Protein AF-A0A974C3N9-F1 (afdb_monomer)

Radius of gyration: 14.6 Å; Cα contacts (8 Å, |Δi|>4): 82; chains: 1; bounding box: 38×33×38 Å

Sequence (119 aa):
MFWTCPLITTLWSTVQTLVTKATCLDLHRDPLIYLLGHPVLGLGKGLQKVLNCIFTATRCLIAARWKDPTPPSLWDLINRIEQVRRMEYLTAILHNSSLATEEDWFMWNSYCSELQREV

Solvent-accessible surface area (backbone atoms only — not comparable to full-atom values): 6831 Å² total; per-residue (Å²): 106,71,80,74,35,73,65,51,35,51,45,51,52,53,50,49,54,48,45,28,66,31,66,75,45,91,75,77,94,44,59,53,43,60,73,67,57,48,81,67,86,94,59,54,70,38,58,48,49,50,52,46,47,50,38,49,42,49,52,51,49,50,65,73,42,68,84,53,94,61,67,78,50,73,64,58,49,51,53,49,43,52,54,52,52,52,50,51,44,56,52,22,54,80,66,77,40,37,68,65,49,49,60,38,42,41,50,50,52,52,40,54,58,52,57,63,71,78,108

Foldseek 3Di:
DQCPDPQNVVVVVLLQVLLCQLPVDNDDPDCCCLPVVPFDPPDDPLNSVLSSLLSVLQVVQCVVCVPPPHHDDPVSSLVSSVVVLVVVLVVCVVVVNNVVSCVSCVSVVVSVVVVVVVD

Mean predicted aligned error: 4.55 Å

Organism: Xenopus laevis (NCBI:txid8355)

pLDDT: mean 88.42, std 6.67, range [54.94, 95.19]

Structure (mmCIF, N/CA/C/O backbone):
data_AF-A0A974C3N9-F1
#
_entry.id   AF-A0A974C3N9-F1
#
loop_
_atom_site.group_PDB
_atom_site.id
_atom_site.type_symbol
_atom_site.label_atom_id
_atom_site.label_alt_id
_atom_site.label_comp_id
_atom_site.label_asym_id
_atom_site.label_entity_id
_atom_site.label_seq_id
_atom_site.pdbx_PDB_ins_code
_atom_site.Cartn_x
_atom_site.Cartn_y
_atom_site.Cartn_z
_atom_site.occupancy
_atom_site.B_iso_or_equiv
_atom_site.auth_seq_id
_atom_site.auth_comp_id
_atom_site.auth_asym_id
_atom_site.auth_atom_id
_atom_site.pdbx_PDB_model_num
ATOM 1 N N . MET A 1 1 ? -14.698 -11.977 10.407 1.00 59.44 1 MET A N 1
ATOM 2 C CA . MET A 1 1 ? -13.770 -11.390 11.402 1.00 59.44 1 MET A CA 1
ATOM 3 C C . MET A 1 1 ? -13.086 -10.118 10.903 1.00 59.44 1 MET A C 1
ATOM 5 O O . MET A 1 1 ? -13.225 -9.112 11.580 1.00 59.44 1 MET A O 1
ATOM 9 N N . PHE A 1 2 ? -12.413 -10.097 9.742 1.00 66.50 2 PHE A N 1
ATOM 10 C CA . PHE A 1 2 ? -11.683 -8.898 9.268 1.00 66.50 2 PHE A CA 1
ATOM 11 C C . PHE A 1 2 ? -12.561 -7.673 8.956 1.00 66.50 2 PHE A C 1
ATOM 13 O O . PHE A 1 2 ? -12.148 -6.552 9.223 1.00 66.50 2 PHE A O 1
ATOM 20 N N . TRP A 1 3 ? -13.777 -7.883 8.448 1.00 75.06 3 TRP A N 1
ATOM 21 C CA . TRP A 1 3 ? -14.722 -6.800 8.122 1.00 75.06 3 TRP A CA 1
ATOM 22 C C . TRP A 1 3 ? -15.681 -6.447 9.265 1.00 75.06 3 TRP A C 1
ATOM 24 O O . TRP A 1 3 ? -16.385 -5.444 9.209 1.00 75.06 3 TRP A O 1
ATOM 34 N N . THR A 1 4 ? -15.719 -7.285 10.300 1.00 79.38 4 THR A N 1
ATOM 35 C CA . THR A 1 4 ? -16.672 -7.197 11.415 1.00 79.38 4 THR A CA 1
ATOM 36 C C . THR A 1 4 ? -16.025 -6.691 12.706 1.00 79.38 4 THR A C 1
ATOM 38 O O . THR A 1 4 ? -16.730 -6.416 13.669 1.00 79.38 4 THR A O 1
ATOM 41 N N . CYS A 1 5 ? -14.692 -6.594 12.758 1.00 81.62 5 CYS A N 1
ATOM 42 C CA . CYS A 1 5 ? -13.951 -6.083 13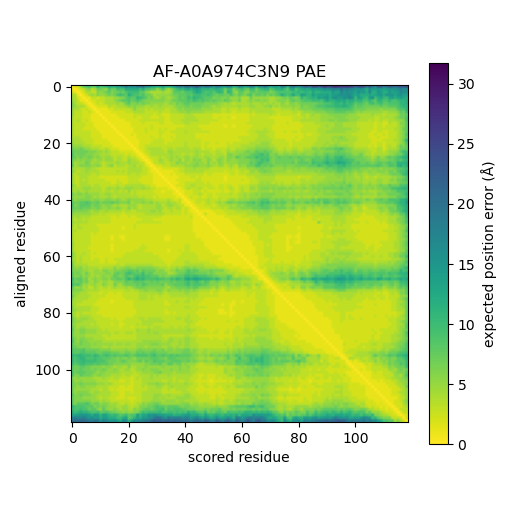.909 1.00 81.62 5 CYS A CA 1
ATOM 43 C C . CYS A 1 5 ? -13.815 -4.551 13.811 1.00 81.62 5 CYS A C 1
ATOM 45 O O . CYS A 1 5 ? -13.139 -4.090 12.894 1.00 81.62 5 CYS A O 1
ATOM 47 N N . PRO A 1 6 ? -14.358 -3.754 14.753 1.00 80.06 6 PRO A N 1
ATOM 48 C CA . PRO A 1 6 ? -14.379 -2.289 14.644 1.00 80.06 6 PRO A CA 1
ATOM 49 C C . PRO A 1 6 ? -12.993 -1.652 14.444 1.00 80.06 6 PRO A C 1
ATOM 51 O O . PRO A 1 6 ? -12.831 -0.735 13.635 1.00 80.06 6 PRO A O 1
ATOM 54 N N . LEU A 1 7 ? -11.979 -2.182 15.139 1.00 77.44 7 LEU A N 1
ATOM 55 C CA . LEU A 1 7 ? -10.592 -1.709 15.063 1.00 77.44 7 LEU A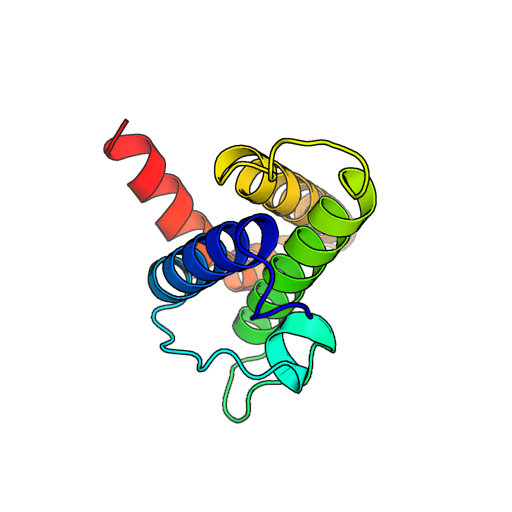 CA 1
ATOM 56 C C . LEU A 1 7 ? -10.018 -1.864 13.649 1.00 77.44 7 LEU A C 1
ATOM 58 O O . LEU A 1 7 ? -9.453 -0.929 13.085 1.00 77.44 7 LEU A O 1
ATOM 62 N N . ILE A 1 8 ? -10.206 -3.042 13.054 1.00 83.44 8 ILE A N 1
ATOM 63 C CA . ILE A 1 8 ? -9.653 -3.387 11.743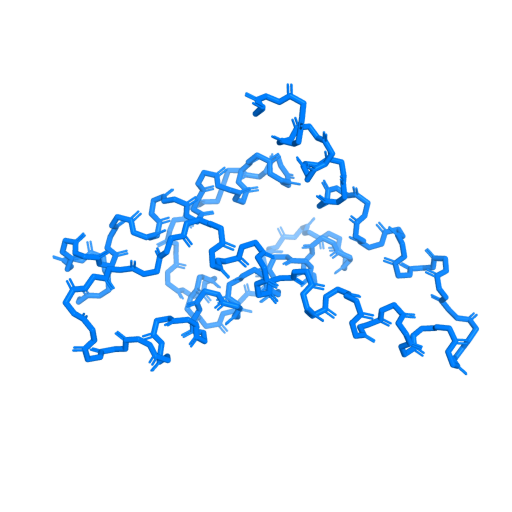 1.00 83.44 8 ILE A CA 1
ATOM 64 C C . ILE A 1 8 ? -10.507 -2.795 10.611 1.00 83.44 8 ILE A C 1
ATOM 66 O O . ILE A 1 8 ? -9.967 -2.352 9.600 1.00 83.44 8 ILE A O 1
ATOM 70 N N . THR A 1 9 ? -11.828 -2.708 10.782 1.00 85.56 9 THR A N 1
ATOM 71 C CA . THR A 1 9 ? -12.734 -2.101 9.794 1.00 85.56 9 THR A CA 1
ATOM 72 C C . THR A 1 9 ? -12.417 -0.621 9.574 1.00 85.56 9 THR A C 1
ATOM 74 O O . THR A 1 9 ? -12.469 -0.148 8.435 1.00 85.56 9 THR A O 1
ATOM 77 N N . THR A 1 10 ? -12.030 0.099 10.631 1.00 86.00 10 THR A N 1
ATOM 78 C CA . THR A 1 10 ? -11.606 1.505 10.530 1.00 86.00 10 THR A CA 1
ATOM 79 C C . THR A 1 10 ? -10.348 1.625 9.674 1.00 86.00 10 THR A C 1
ATOM 81 O O . THR A 1 10 ? -10.332 2.383 8.706 1.00 86.00 10 THR A O 1
ATOM 84 N N . LEU A 1 11 ? -9.335 0.797 9.951 1.0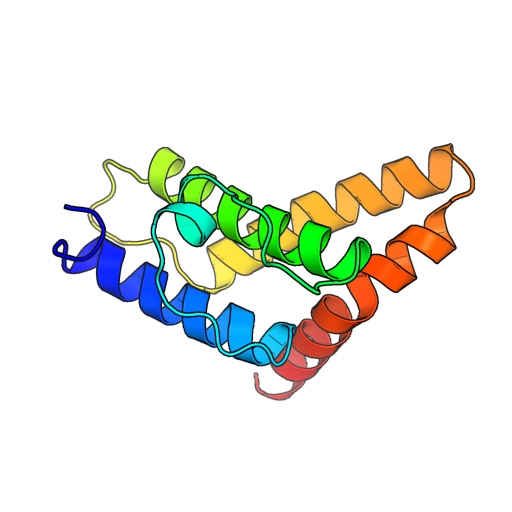0 88.31 11 LEU A N 1
ATOM 85 C CA . LEU A 1 11 ? -8.110 0.745 9.154 1.00 88.31 11 LEU A CA 1
ATOM 86 C C . LEU A 1 11 ? -8.397 0.425 7.682 1.00 88.31 11 LEU A C 1
ATOM 88 O O . LEU A 1 11 ? -7.896 1.114 6.801 1.00 88.31 11 LEU A O 1
ATOM 92 N N . TRP A 1 12 ? -9.228 -0.578 7.391 1.00 89.44 12 TRP A N 1
ATOM 93 C CA . TRP A 1 12 ? -9.551 -0.922 6.004 1.00 89.44 12 TRP A CA 1
ATOM 94 C C . TRP A 1 12 ? -10.331 0.164 5.270 1.00 89.44 12 TRP A C 1
ATOM 96 O O . TRP A 1 12 ? -10.183 0.296 4.060 1.00 89.44 12 TRP A O 1
ATOM 106 N N . SER A 1 13 ? -11.143 0.942 5.983 1.00 89.56 13 SER A N 1
ATOM 107 C CA . SER A 1 13 ? -11.842 2.088 5.394 1.00 89.56 13 SER A CA 1
ATOM 108 C C . SER A 1 13 ? -10.841 3.190 5.032 1.00 89.56 13 SER A C 1
ATOM 110 O O . SER A 1 13 ? -10.895 3.735 3.934 1.00 89.56 13 SER A O 1
ATOM 112 N N . THR A 1 14 ? -9.852 3.437 5.895 1.00 90.50 14 THR A N 1
ATOM 113 C CA . THR A 1 14 ? -8.718 4.325 5.598 1.00 90.50 14 THR A CA 1
ATOM 114 C C . THR A 1 14 ? -7.903 3.834 4.399 1.00 90.50 14 THR A C 1
ATOM 116 O O . THR A 1 14 ? -7.577 4.622 3.516 1.00 90.50 14 THR A O 1
ATOM 119 N N . VAL A 1 15 ? -7.609 2.532 4.330 1.00 92.44 15 VAL A N 1
ATOM 120 C CA . VAL A 1 15 ? -6.878 1.914 3.210 1.00 92.44 15 VAL A CA 1
ATOM 121 C C . VAL A 1 15 ? -7.662 2.039 1.910 1.00 92.44 15 VAL A C 1
ATOM 123 O O . VAL A 1 15 ? -7.072 2.364 0.888 1.00 92.44 15 VAL A O 1
ATOM 126 N N . GLN A 1 16 ? -8.979 1.819 1.935 1.00 92.19 16 GLN A N 1
ATOM 127 C CA . GLN A 1 16 ? -9.828 1.982 0.757 1.00 92.19 16 GLN A CA 1
ATOM 128 C C . GLN A 1 16 ? -9.784 3.427 0.250 1.00 92.19 16 GLN A C 1
ATOM 130 O O . GLN A 1 16 ? -9.490 3.640 -0.921 1.00 92.19 16 GLN A O 1
ATOM 135 N N . THR A 1 17 ? -9.964 4.412 1.134 1.00 91.38 17 THR A N 1
ATOM 136 C CA . THR A 1 17 ? -9.850 5.833 0.773 1.00 91.38 17 THR A CA 1
ATOM 137 C C . THR A 1 17 ? -8.475 6.166 0.196 1.00 91.38 17 THR A C 1
ATOM 139 O O . THR A 1 17 ? -8.390 6.859 -0.814 1.00 91.38 17 THR A O 1
ATOM 142 N N . LEU A 1 18 ? -7.398 5.660 0.805 1.00 92.31 18 LEU A N 1
ATOM 143 C CA . LEU A 1 18 ? -6.036 5.849 0.305 1.00 92.31 18 LEU A CA 1
ATOM 144 C C . LEU A 1 18 ? -5.858 5.233 -1.083 1.00 92.31 18 LEU A C 1
ATOM 146 O O . LEU A 1 18 ? -5.308 5.890 -1.956 1.00 92.31 18 LEU A O 1
ATOM 150 N N . VAL A 1 19 ? -6.335 4.007 -1.309 1.00 92.38 19 VAL A N 1
ATOM 151 C CA . VAL A 1 19 ? -6.237 3.344 -2.616 1.00 92.38 19 VAL A CA 1
ATOM 152 C C . VAL A 1 19 ? -6.999 4.139 -3.666 1.00 92.38 19 VAL A C 1
ATOM 154 O O . VAL A 1 19 ? -6.441 4.434 -4.720 1.00 92.38 19 VAL A O 1
ATOM 157 N N . THR A 1 20 ? -8.230 4.552 -3.373 1.00 91.75 20 THR A N 1
ATOM 158 C CA . THR A 1 20 ? -9.041 5.331 -4.310 1.00 91.75 20 THR A CA 1
ATOM 159 C C . THR A 1 20 ? -8.403 6.675 -4.633 1.00 91.75 20 THR A C 1
ATOM 161 O O . THR A 1 20 ? -8.348 7.039 -5.802 1.00 91.75 20 THR A O 1
ATOM 164 N N . LYS A 1 21 ? -7.843 7.384 -3.646 1.00 90.06 21 LYS A N 1
ATOM 165 C CA . LYS A 1 21 ? -7.133 8.648 -3.894 1.00 90.06 21 LYS A CA 1
ATOM 166 C C . LYS A 1 21 ? -5.821 8.454 -4.657 1.00 90.06 21 LYS A C 1
ATOM 168 O O . LYS A 1 21 ? -5.542 9.208 -5.576 1.00 90.06 21 LYS A O 1
ATOM 173 N N . ALA A 1 22 ? -5.028 7.448 -4.296 1.00 88.75 22 ALA A N 1
ATOM 174 C CA . ALA A 1 22 ? -3.706 7.242 -4.880 1.00 88.75 22 ALA A CA 1
ATOM 175 C C . ALA A 1 22 ? -3.740 6.606 -6.275 1.00 88.75 22 ALA A C 1
ATOM 177 O O . ALA A 1 22 ? -2.792 6.758 -7.034 1.00 88.75 22 ALA A O 1
ATOM 178 N N . THR A 1 23 ? -4.795 5.859 -6.610 1.00 84.94 23 THR A N 1
ATOM 179 C CA . THR A 1 23 ? -4.867 5.086 -7.865 1.00 84.94 23 THR A CA 1
ATOM 180 C C . THR A 1 23 ? -6.057 5.447 -8.749 1.00 84.94 23 THR A C 1
ATOM 182 O O . THR A 1 23 ? -6.131 4.961 -9.874 1.00 84.94 23 THR A O 1
ATOM 185 N N . CYS A 1 24 ? -6.982 6.283 -8.265 1.00 85.62 24 CYS A N 1
ATOM 186 C CA . CYS A 1 24 ? -8.269 6.582 -8.905 1.00 85.62 24 CYS A CA 1
ATOM 187 C C . CYS A 1 24 ? -9.155 5.343 -9.143 1.00 85.62 24 CYS A C 1
ATOM 189 O O . CYS A 1 24 ? -10.054 5.376 -9.982 1.00 85.62 24 CYS A O 1
ATOM 191 N N . LEU A 1 25 ? -8.917 4.247 -8.413 1.00 87.38 25 LEU A N 1
ATOM 192 C CA . LEU A 1 25 ? -9.694 3.012 -8.518 1.00 87.38 25 LEU A CA 1
ATOM 193 C C . LEU A 1 25 ? -10.729 2.922 -7.400 1.00 87.38 25 LEU A C 1
ATOM 195 O O . LEU A 1 25 ? -10.401 3.022 -6.214 1.00 87.38 25 LEU A O 1
ATOM 199 N N . ASP A 1 26 ? -11.975 2.651 -7.774 1.00 87.06 26 ASP A N 1
ATOM 200 C CA . ASP A 1 26 ? -13.007 2.251 -6.823 1.00 87.06 26 ASP A CA 1
ATOM 201 C C . ASP A 1 26 ? -13.035 0.722 -6.719 1.00 87.06 26 ASP A C 1
ATOM 203 O O . ASP A 1 26 ? -13.625 0.022 -7.545 1.00 87.06 26 ASP A O 1
ATOM 207 N N . LEU A 1 27 ? -12.305 0.191 -5.735 1.00 86.25 27 LEU A N 1
ATOM 208 C CA . LEU A 1 27 ? -12.241 -1.243 -5.475 1.00 86.25 27 LEU A CA 1
ATOM 209 C C . LEU A 1 27 ? -13.228 -1.623 -4.375 1.00 86.25 27 LEU A C 1
ATOM 211 O O . LEU A 1 27 ? -13.217 -1.073 -3.270 1.00 86.25 27 LEU A O 1
ATOM 215 N N . HIS A 1 28 ? -14.039 -2.640 -4.658 1.00 85.31 28 HIS A N 1
ATOM 216 C CA . HIS A 1 28 ? -14.825 -3.294 -3.624 1.00 85.31 28 HIS A CA 1
ATOM 217 C C . HIS A 1 28 ? -13.897 -3.990 -2.619 1.00 85.31 28 HIS A C 1
ATOM 219 O O . HIS A 1 28 ? -12.846 -4.509 -2.998 1.00 85.31 28 HIS A O 1
ATOM 225 N N . ARG A 1 29 ? -14.305 -4.058 -1.344 1.00 83.25 29 ARG A N 1
ATOM 226 C CA . ARG A 1 29 ? -13.573 -4.736 -0.255 1.00 83.25 29 ARG A CA 1
ATOM 227 C C . ARG A 1 29 ? -13.650 -6.264 -0.369 1.00 83.25 29 ARG A C 1
ATOM 229 O O . ARG A 1 29 ? -14.073 -6.956 0.555 1.00 83.25 29 ARG A O 1
ATOM 236 N N . ASP A 1 30 ? -13.247 -6.790 -1.520 1.00 88.75 30 ASP A N 1
ATOM 237 C CA . ASP A 1 30 ? -13.127 -8.219 -1.761 1.00 88.75 30 ASP A CA 1
ATOM 238 C C . ASP A 1 30 ? -11.925 -8.768 -0.967 1.00 88.75 30 ASP A C 1
ATOM 240 O O . ASP A 1 30 ? -10.786 -8.327 -1.180 1.00 88.75 30 ASP A O 1
ATOM 244 N N . PRO A 1 31 ? -12.134 -9.728 -0.047 1.00 88.31 31 PRO A N 1
ATOM 245 C CA . PRO A 1 31 ? -11.044 -10.349 0.696 1.00 88.31 31 PRO A CA 1
ATOM 246 C C . PRO A 1 31 ? -10.003 -11.029 -0.203 1.00 88.31 31 PRO A C 1
ATOM 248 O O . PRO A 1 31 ? -8.835 -11.073 0.184 1.00 88.31 31 PRO A O 1
ATOM 251 N N . LEU A 1 32 ? -10.364 -11.518 -1.393 1.00 90.88 32 LEU A N 1
ATOM 252 C CA . LEU A 1 32 ? -9.396 -12.108 -2.320 1.00 90.88 32 LEU A CA 1
ATOM 253 C C . LEU A 1 32 ? -8.355 -11.072 -2.759 1.00 90.88 32 LEU A C 1
ATOM 255 O O . LEU A 1 32 ? -7.162 -11.365 -2.790 1.00 90.88 32 LEU A O 1
ATOM 259 N N . ILE A 1 33 ? -8.785 -9.842 -3.027 1.00 91.38 33 ILE A N 1
ATOM 260 C CA . ILE A 1 33 ? -7.901 -8.754 -3.455 1.00 91.38 33 ILE A CA 1
ATOM 261 C C . ILE A 1 33 ? -7.142 -8.191 -2.245 1.00 91.38 33 ILE A C 1
ATOM 263 O O . ILE A 1 33 ? -5.912 -8.195 -2.215 1.00 91.38 33 ILE A O 1
ATOM 267 N N . TYR A 1 34 ? -7.865 -7.772 -1.203 1.00 90.56 34 TYR A N 1
ATOM 268 C CA . TYR A 1 34 ? -7.290 -7.040 -0.067 1.00 90.56 34 TYR A CA 1
ATOM 269 C C . TYR A 1 34 ? -6.424 -7.919 0.848 1.00 90.56 34 TYR A C 1
ATOM 271 O O . TYR A 1 34 ? -5.408 -7.461 1.381 1.00 90.56 34 TYR A O 1
ATOM 279 N N . LEU A 1 35 ? -6.812 -9.183 1.053 1.00 89.88 35 LEU A N 1
ATOM 280 C CA . LEU A 1 35 ? -6.116 -10.089 1.972 1.00 89.88 35 LEU A CA 1
ATOM 281 C C . LEU A 1 35 ? -5.194 -11.062 1.243 1.00 89.88 35 LEU A C 1
ATOM 283 O O . LEU A 1 35 ? -4.084 -11.302 1.717 1.00 89.88 35 LEU A O 1
ATOM 287 N N . LEU A 1 36 ? -5.636 -11.615 0.112 1.00 89.88 36 LEU A N 1
ATOM 288 C CA . LEU A 1 36 ? -4.876 -12.646 -0.603 1.00 89.88 36 LEU A CA 1
ATOM 289 C C . LEU A 1 36 ? -4.047 -12.097 -1.770 1.00 89.88 36 LEU A C 1
ATOM 291 O O 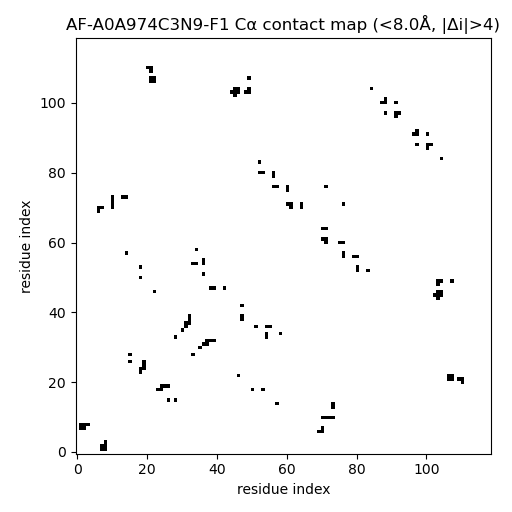. LEU A 1 36 ? -3.211 -12.823 -2.300 1.00 89.88 36 LEU A O 1
ATOM 295 N N . GLY A 1 37 ? -4.220 -10.825 -2.140 1.00 88.81 37 GLY A N 1
ATOM 296 C CA . GLY A 1 37 ? -3.458 -10.209 -3.225 1.00 88.81 37 GLY A CA 1
ATOM 297 C C . GLY A 1 37 ? -3.825 -10.752 -4.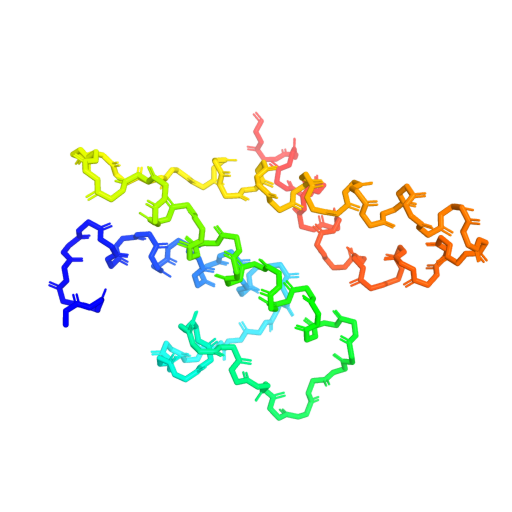604 1.00 88.81 37 GLY A C 1
ATOM 298 O O . GLY A 1 37 ? -2.967 -10.780 -5.488 1.00 88.81 37 GLY A O 1
ATOM 299 N N . HIS A 1 38 ? -5.071 -11.205 -4.796 1.00 91.56 38 HIS A N 1
ATOM 300 C CA . HIS A 1 38 ? -5.551 -11.551 -6.130 1.00 91.56 38 HIS A CA 1
ATOM 301 C C . HIS A 1 38 ? -5.407 -10.347 -7.068 1.00 91.56 38 HIS A C 1
ATOM 303 O O . HIS A 1 38 ? -5.745 -9.222 -6.681 1.00 91.56 38 HIS A O 1
ATOM 309 N N . PRO A 1 39 ? -4.923 -10.572 -8.302 1.00 89.56 39 PRO A N 1
ATOM 310 C CA . PRO A 1 39 ? -4.794 -9.505 -9.271 1.00 89.56 39 PRO A CA 1
ATOM 311 C C . PRO A 1 39 ? -6.176 -8.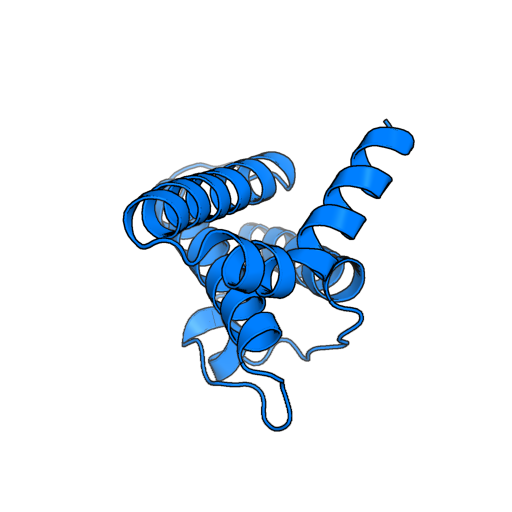967 -9.623 1.00 89.56 39 PRO A C 1
ATOM 313 O O . PRO A 1 39 ? -7.135 -9.724 -9.795 1.00 89.56 39 PRO A O 1
ATOM 316 N N . VAL A 1 40 ? -6.262 -7.653 -9.762 1.00 90.12 40 VAL A N 1
ATOM 317 C CA . VAL A 1 40 ? -7.467 -7.004 -10.250 1.00 90.12 40 VAL A CA 1
ATOM 318 C C . VAL A 1 40 ? -7.393 -7.030 -11.775 1.00 90.12 40 VAL A C 1
ATOM 320 O O . VAL A 1 40 ? -6.403 -6.622 -12.385 1.00 90.12 40 VAL A O 1
ATOM 323 N N . LEU A 1 41 ? -8.427 -7.571 -12.411 1.00 88.06 41 LEU A N 1
ATOM 324 C CA . LEU A 1 41 ? -8.434 -7.766 -13.857 1.00 88.06 41 LEU A CA 1
ATOM 325 C C . LEU A 1 41 ? -8.443 -6.419 -14.594 1.00 88.06 41 LEU A C 1
ATOM 327 O O . LEU A 1 41 ? -9.150 -5.494 -14.206 1.00 88.06 41 LEU A O 1
ATOM 331 N N . GLY A 1 42 ? -7.666 -6.323 -15.676 1.00 85.38 42 GLY A N 1
ATOM 332 C CA . GLY A 1 42 ? -7.587 -5.118 -16.511 1.00 85.38 42 GLY A CA 1
ATOM 333 C C . GLY A 1 42 ? -6.608 -4.046 -16.022 1.00 85.38 42 GLY A C 1
ATOM 334 O O . GLY A 1 42 ? -6.475 -3.015 -16.676 1.00 85.38 42 GLY A O 1
ATOM 335 N N . LEU A 1 43 ? -5.891 -4.280 -14.918 1.00 88.81 43 LEU A N 1
ATOM 336 C CA . LEU A 1 43 ? -4.889 -3.348 -14.405 1.00 88.81 43 LEU A CA 1
ATOM 337 C C . LEU A 1 43 ? -3.509 -3.529 -15.036 1.00 88.81 43 LEU A C 1
ATOM 339 O O . LEU A 1 43 ? -3.008 -4.641 -15.212 1.00 88.81 43 LEU A O 1
ATOM 343 N N . GLY A 1 44 ? -2.874 -2.398 -15.353 1.00 89.69 44 GLY A N 1
ATOM 344 C CA . GLY A 1 44 ? -1.484 -2.358 -15.799 1.00 89.69 44 GLY A CA 1
ATOM 345 C C . GLY A 1 44 ? -0.532 -2.881 -14.720 1.00 89.69 44 GLY A C 1
ATOM 346 O O . GLY A 1 44 ? -0.795 -2.748 -13.524 1.00 89.69 44 GLY A O 1
ATOM 347 N N . LYS A 1 45 ? 0.599 -3.460 -15.141 1.00 88.81 45 LYS A N 1
ATOM 348 C CA . LYS A 1 45 ? 1.557 -4.129 -14.240 1.00 88.81 45 LYS A CA 1
ATOM 349 C C . LYS A 1 45 ? 2.067 -3.218 -13.116 1.00 88.81 45 LYS A C 1
ATOM 351 O O . LYS A 1 45 ? 2.074 -3.654 -11.968 1.00 88.81 45 LYS A O 1
ATOM 356 N N . GLY A 1 46 ? 2.437 -1.974 -13.430 1.00 88.19 46 GLY A N 1
ATOM 357 C CA . GLY A 1 46 ? 2.925 -1.011 -12.436 1.00 88.19 46 GLY A CA 1
ATOM 358 C C . GLY A 1 46 ? 1.871 -0.669 -11.384 1.00 88.19 46 GLY A C 1
ATOM 359 O O . GLY A 1 46 ? 2.115 -0.779 -10.185 1.00 88.19 46 GLY A O 1
ATOM 360 N N . LEU A 1 47 ? 0.639 -0.393 -11.818 1.00 90.19 47 LEU A N 1
ATOM 361 C CA . LEU A 1 47 ? -0.454 -0.080 -10.897 1.00 90.19 47 LEU A CA 1
ATOM 362 C C . LEU A 1 47 ? -0.858 -1.289 -10.038 1.00 90.19 47 LEU A C 1
ATOM 364 O O . LEU A 1 47 ? -1.084 -1.149 -8.836 1.00 90.19 47 LEU A O 1
ATOM 368 N N . GLN A 1 48 ? -0.868 -2.495 -10.616 1.00 92.81 48 GLN A N 1
ATOM 369 C CA . GLN A 1 48 ? -1.079 -3.737 -9.865 1.00 92.81 48 GLN A CA 1
ATOM 370 C C . GLN A 1 48 ? 0.015 -3.959 -8.810 1.00 92.81 48 GLN A C 1
ATOM 372 O O . GLN A 1 48 ? -0.279 -4.394 -7.696 1.00 92.81 48 GLN A O 1
ATOM 377 N N . LYS A 1 49 ? 1.274 -3.653 -9.141 1.00 91.75 49 LYS A N 1
ATOM 378 C CA . LYS A 1 49 ? 2.408 -3.740 -8.215 1.00 91.75 49 LYS A CA 1
ATOM 379 C C . LYS A 1 49 ? 2.240 -2.775 -7.040 1.00 91.75 49 LYS A C 1
ATOM 381 O O . LYS A 1 49 ? 2.355 -3.210 -5.894 1.00 91.75 49 LYS A O 1
ATOM 386 N N . VAL A 1 50 ? 1.894 -1.513 -7.302 1.00 92.62 50 VAL A N 1
ATOM 387 C CA . VAL A 1 50 ? 1.639 -0.514 -6.249 1.00 92.62 50 VAL A CA 1
ATOM 388 C C . VAL A 1 50 ? 0.483 -0.950 -5.344 1.00 92.62 50 VAL A C 1
ATOM 390 O O . VAL A 1 50 ? 0.640 -0.961 -4.123 1.00 92.62 50 VAL A O 1
ATOM 393 N N . LEU A 1 51 ? -0.642 -1.401 -5.912 1.00 93.75 51 LEU A N 1
ATOM 394 C CA . LEU A 1 51 ? -1.774 -1.939 -5.141 1.00 93.75 51 LEU A CA 1
ATOM 395 C C . LEU A 1 51 ? -1.360 -3.107 -4.241 1.00 93.75 51 LEU A C 1
ATOM 397 O O . LEU A 1 51 ? -1.651 -3.118 -3.043 1.00 93.75 51 LEU A O 1
ATOM 401 N N . ASN A 1 52 ? -0.638 -4.077 -4.802 1.00 93.12 52 ASN A N 1
ATOM 402 C CA . ASN A 1 52 ? -0.151 -5.230 -4.052 1.00 93.12 52 ASN A CA 1
ATOM 403 C C . ASN A 1 52 ? 0.790 -4.804 -2.921 1.00 93.12 52 ASN A C 1
ATOM 405 O O . ASN A 1 52 ? 0.734 -5.386 -1.833 1.00 93.12 52 ASN A O 1
ATOM 409 N N . CYS A 1 53 ? 1.620 -3.783 -3.143 1.00 94.00 53 CYS A N 1
ATOM 410 C CA . CYS A 1 53 ? 2.473 -3.219 -2.107 1.00 94.00 53 CYS A CA 1
ATOM 411 C C . CYS A 1 53 ? 1.647 -2.579 -0.986 1.00 94.00 53 CYS A C 1
ATOM 413 O O . CYS A 1 53 ? 1.888 -2.890 0.180 1.00 94.00 53 CYS A O 1
ATOM 415 N N . ILE A 1 54 ? 0.644 -1.755 -1.313 1.00 94.25 54 ILE A N 1
ATOM 416 C CA . ILE A 1 54 ? -0.247 -1.124 -0.326 1.00 94.25 54 ILE A CA 1
ATOM 417 C C . ILE A 1 54 ? -0.910 -2.195 0.547 1.00 94.25 54 ILE A C 1
ATOM 419 O O . ILE A 1 54 ? -0.775 -2.165 1.771 1.00 94.25 54 ILE A O 1
ATOM 423 N N . PHE A 1 55 ? -1.555 -3.195 -0.063 1.00 94.44 55 PHE A N 1
ATOM 424 C CA . PHE A 1 55 ? -2.238 -4.255 0.685 1.00 94.44 55 PHE A CA 1
ATOM 425 C C . PHE A 1 55 ? -1.272 -5.111 1.505 1.00 94.44 55 PHE A C 1
ATOM 427 O O . PHE A 1 55 ? -1.582 -5.489 2.637 1.00 94.44 55 PHE A O 1
ATOM 434 N N . THR A 1 56 ? -0.081 -5.397 0.975 1.00 94.00 56 THR A N 1
ATOM 435 C CA . THR A 1 56 ? 0.957 -6.121 1.721 1.00 94.00 56 THR A CA 1
ATOM 436 C C . THR A 1 56 ? 1.439 -5.312 2.920 1.00 94.00 56 THR A C 1
ATOM 438 O O . THR A 1 56 ? 1.503 -5.851 4.023 1.00 94.00 56 THR A O 1
ATOM 441 N N . ALA A 1 57 ? 1.702 -4.016 2.748 1.00 94.25 57 ALA A N 1
ATOM 442 C CA . ALA A 1 57 ? 2.093 -3.117 3.828 1.00 94.25 57 ALA A CA 1
ATOM 443 C C . ALA A 1 57 ? 1.016 -3.044 4.920 1.00 94.25 57 ALA A C 1
ATOM 445 O O . ALA A 1 57 ? 1.341 -3.166 6.102 1.00 94.25 57 ALA A O 1
ATOM 446 N N . THR A 1 58 ? -0.262 -2.937 4.539 1.00 93.12 58 THR A N 1
ATOM 447 C CA . THR A 1 58 ? -1.388 -2.976 5.482 1.00 93.12 58 THR A CA 1
ATOM 448 C C . THR A 1 58 ? -1.417 -4.286 6.266 1.00 93.12 58 THR A C 1
ATOM 450 O O . THR A 1 58 ? -1.480 -4.262 7.495 1.00 93.12 58 THR A O 1
ATOM 453 N N . ARG A 1 59 ? -1.318 -5.437 5.587 1.00 92.38 59 ARG A N 1
ATOM 454 C CA . ARG A 1 59 ? -1.291 -6.753 6.246 1.00 92.38 59 ARG A CA 1
ATOM 455 C C . ARG A 1 59 ? -0.117 -6.884 7.212 1.00 92.38 59 ARG A C 1
ATOM 457 O O . ARG A 1 59 ? -0.307 -7.353 8.332 1.00 92.38 59 ARG A O 1
ATOM 464 N N . CYS A 1 60 ? 1.071 -6.433 6.814 1.00 91.44 60 CYS A N 1
ATOM 465 C CA . CYS A 1 60 ? 2.246 -6.417 7.681 1.00 91.44 60 CYS A CA 1
ATOM 466 C C . CYS A 1 60 ? 2.036 -5.536 8.917 1.00 91.44 60 CYS A C 1
ATOM 468 O O . CYS A 1 60 ? 2.434 -5.938 10.003 1.00 91.44 60 CYS A O 1
ATOM 470 N N . LEU A 1 61 ? 1.405 -4.368 8.780 1.00 91.25 61 LEU A N 1
ATOM 471 C CA . LEU A 1 61 ? 1.122 -3.485 9.914 1.00 91.25 61 LEU A CA 1
ATOM 472 C C . LEU A 1 61 ? 0.101 -4.082 10.881 1.00 91.25 61 LEU A C 1
ATOM 474 O O . LEU A 1 61 ? 0.317 -4.032 12.090 1.00 91.25 61 LEU A O 1
ATOM 478 N N . ILE A 1 62 ? -0.966 -4.696 10.361 1.00 89.62 62 ILE A N 1
ATOM 479 C CA . ILE A 1 62 ? -1.936 -5.433 11.184 1.00 89.62 62 ILE A CA 1
ATOM 480 C C . ILE A 1 62 ? -1.219 -6.542 11.956 1.00 89.62 62 ILE A C 1
ATOM 482 O O . ILE A 1 62 ? -1.384 -6.653 13.166 1.00 89.62 62 ILE A O 1
ATOM 486 N N . ALA A 1 63 ? -0.395 -7.337 11.270 1.00 90.62 63 ALA A N 1
ATOM 487 C CA . ALA A 1 63 ? 0.355 -8.419 11.894 1.00 90.62 63 ALA A CA 1
ATOM 488 C C . ALA A 1 63 ? 1.388 -7.910 12.911 1.00 90.62 63 ALA A C 1
ATOM 490 O O . ALA A 1 63 ? 1.583 -8.545 13.939 1.00 90.62 63 ALA A O 1
ATOM 491 N N . ALA A 1 64 ? 2.032 -6.767 12.664 1.00 89.62 64 ALA A N 1
ATOM 492 C CA . ALA A 1 64 ? 3.009 -6.183 13.579 1.00 89.62 64 ALA A CA 1
ATOM 493 C C . ALA A 1 64 ? 2.361 -5.641 14.862 1.00 89.62 64 ALA A C 1
ATOM 495 O O . ALA A 1 64 ? 2.954 -5.741 15.932 1.00 89.62 64 ALA A O 1
ATOM 496 N N . ARG A 1 65 ? 1.139 -5.102 14.766 1.00 87.62 65 ARG A N 1
ATOM 497 C CA . ARG A 1 65 ? 0.418 -4.460 15.879 1.00 87.62 65 ARG A CA 1
ATOM 498 C C . ARG A 1 65 ? -0.769 -5.279 16.383 1.00 87.62 65 ARG A C 1
ATOM 500 O O . ARG A 1 65 ? -1.664 -4.743 17.020 1.00 87.62 65 ARG A O 1
ATOM 507 N N . TRP A 1 66 ? -0.797 -6.584 16.118 1.00 85.75 66 TRP A N 1
ATOM 508 C CA . TRP A 1 66 ? -1.972 -7.428 16.381 1.00 85.75 66 TRP A CA 1
ATOM 509 C C . TRP A 1 66 ? -2.382 -7.527 17.859 1.00 85.75 66 TRP A C 1
ATOM 511 O O . TRP A 1 66 ? -3.510 -7.919 18.151 1.00 85.75 66 TRP A O 1
ATOM 521 N N . LYS A 1 67 ? -1.470 -7.196 18.784 1.00 85.44 67 LYS A N 1
ATOM 522 C CA . LYS A 1 67 ? -1.724 -7.134 20.232 1.00 85.44 67 LYS A CA 1
ATOM 523 C C . LYS A 1 67 ? -1.949 -5.713 20.751 1.00 85.44 67 LYS A C 1
ATOM 525 O O . LYS A 1 67 ? -2.305 -5.565 21.918 1.00 85.44 67 LYS A O 1
ATOM 530 N N . ASP A 1 68 ? -1.716 -4.692 19.930 1.00 86.44 68 ASP A N 1
ATOM 531 C CA . ASP A 1 68 ? -1.870 -3.308 20.357 1.00 86.44 68 ASP A CA 1
ATOM 532 C C . ASP A 1 68 ? -3.365 -2.959 20.425 1.00 86.44 68 ASP A C 1
ATOM 534 O O . ASP A 1 68 ? -4.138 -3.331 19.539 1.00 86.44 68 ASP A O 1
ATOM 538 N N . PRO A 1 69 ? -3.798 -2.210 21.452 1.00 82.25 69 PRO A N 1
ATOM 539 C CA . PRO A 1 69 ? -5.188 -1.776 21.568 1.00 82.25 69 PRO A CA 1
ATOM 540 C C . PRO A 1 69 ? -5.548 -0.684 20.550 1.00 82.25 69 PRO A C 1
ATOM 542 O O . PRO A 1 69 ? -6.727 -0.403 20.338 1.00 82.25 69 PRO A O 1
ATOM 545 N N . THR A 1 70 ? -4.547 -0.053 19.929 1.00 82.81 70 THR A N 1
ATOM 546 C CA . THR A 1 70 ? -4.715 1.032 18.963 1.00 82.81 70 THR A CA 1
ATOM 547 C C . THR A 1 70 ? -4.394 0.556 17.543 1.00 82.81 70 THR A C 1
ATOM 549 O O . THR A 1 70 ? -3.360 -0.080 17.320 1.00 82.81 70 THR A O 1
ATOM 552 N N . PRO A 1 71 ? -5.256 0.851 16.551 1.00 80.06 71 PRO A N 1
ATOM 553 C CA . PRO A 1 71 ? -4.982 0.479 15.172 1.00 80.06 71 PRO A CA 1
ATOM 554 C C . PRO A 1 71 ? -3.824 1.321 14.600 1.00 80.06 71 PRO A C 1
ATOM 556 O O . PRO A 1 71 ? -3.638 2.468 15.015 1.00 80.06 71 PRO A O 1
ATOM 559 N N . PRO A 1 72 ? -3.067 0.788 13.621 1.00 87.19 72 PRO A N 1
ATOM 560 C CA . PRO A 1 72 ? -2.092 1.571 12.867 1.00 87.19 72 PRO A CA 1
ATOM 561 C C . PRO A 1 72 ? -2.729 2.824 12.253 1.00 87.19 72 PRO A C 1
ATOM 563 O O . PRO A 1 72 ? -3.856 2.779 11.754 1.00 87.19 72 PRO A O 1
ATOM 566 N N . SER A 1 73 ? -1.995 3.933 12.259 1.00 89.69 73 SER A N 1
ATOM 567 C CA . SER A 1 73 ? -2.435 5.180 11.633 1.00 89.69 73 SER A CA 1
ATOM 568 C C . SER A 1 73 ? -2.210 5.173 10.114 1.00 89.69 73 SER A C 1
ATOM 570 O O . SER A 1 73 ? -1.457 4.360 9.572 1.00 89.69 73 SER A O 1
ATOM 572 N N . LEU A 1 74 ? -2.829 6.129 9.411 1.00 89.69 74 LEU A N 1
ATOM 573 C CA . LEU A 1 74 ? -2.556 6.377 7.990 1.00 89.69 74 LEU A CA 1
ATOM 574 C C . LEU A 1 74 ? -1.068 6.682 7.743 1.00 89.69 74 LEU A C 1
ATOM 576 O O . LEU A 1 74 ? -0.489 6.182 6.784 1.00 89.69 74 LEU A O 1
ATOM 580 N N . TRP A 1 75 ? -0.440 7.459 8.627 1.00 91.19 75 TRP A N 1
ATOM 581 C CA . TRP A 1 75 ? 0.978 7.801 8.523 1.00 91.19 75 TRP A CA 1
ATOM 582 C C . TRP A 1 75 ? 1.887 6.590 8.720 1.00 91.19 75 TRP A C 1
ATOM 584 O O . TRP A 1 75 ? 2.873 6.459 8.000 1.00 91.19 75 TRP A O 1
ATOM 594 N N . ASP A 1 76 ? 1.536 5.664 9.619 1.00 91.88 76 ASP A N 1
ATOM 595 C CA . ASP A 1 76 ? 2.266 4.396 9.760 1.00 91.88 76 ASP A CA 1
ATOM 596 C C . ASP A 1 76 ? 2.240 3.595 8.450 1.00 91.88 76 ASP A C 1
ATOM 598 O O . ASP A 1 76 ? 3.256 3.034 8.035 1.00 91.88 76 ASP A O 1
ATOM 602 N N . LEU A 1 77 ? 1.087 3.579 7.770 1.00 92.88 77 LEU A N 1
ATOM 603 C CA . LEU A 1 77 ? 0.924 2.930 6.471 1.00 92.88 77 LEU A CA 1
ATOM 604 C C . LEU A 1 77 ? 1.733 3.616 5.370 1.00 92.88 77 LEU A C 1
ATOM 606 O O . LEU A 1 77 ? 2.468 2.932 4.659 1.00 92.88 77 LEU A O 1
ATOM 610 N N . ILE A 1 78 ? 1.649 4.941 5.255 1.00 93.50 78 ILE A N 1
ATOM 611 C CA . ILE A 1 78 ? 2.419 5.712 4.268 1.00 93.50 78 ILE A CA 1
ATOM 612 C C . ILE A 1 78 ? 3.917 5.500 4.485 1.00 93.50 78 ILE A C 1
ATOM 614 O O . ILE A 1 78 ? 4.622 5.151 3.544 1.00 93.50 78 ILE A O 1
ATOM 618 N N . ASN A 1 79 ? 4.396 5.610 5.726 1.00 93.31 79 ASN A N 1
ATOM 619 C CA . ASN A 1 79 ? 5.800 5.375 6.060 1.00 93.31 79 ASN A CA 1
ATOM 620 C C . ASN A 1 79 ? 6.244 3.963 5.674 1.00 93.31 79 ASN A C 1
ATOM 622 O O . ASN A 1 79 ? 7.345 3.775 5.153 1.00 93.31 79 ASN A O 1
ATOM 626 N N . ARG A 1 80 ? 5.389 2.957 5.896 1.00 94.00 80 ARG A N 1
ATOM 627 C CA . ARG A 1 80 ? 5.691 1.581 5.500 1.00 94.00 80 ARG A CA 1
ATOM 628 C C . ARG A 1 80 ? 5.782 1.425 3.981 1.00 94.00 80 ARG A C 1
ATOM 630 O O . ARG A 1 80 ? 6.673 0.720 3.516 1.00 94.00 80 ARG A O 1
ATOM 637 N N . ILE A 1 81 ? 4.893 2.060 3.220 1.00 94.56 81 ILE A N 1
ATOM 638 C CA . ILE A 1 81 ? 4.909 2.018 1.750 1.00 94.56 81 ILE A CA 1
ATOM 639 C C . ILE A 1 81 ? 6.140 2.756 1.208 1.00 94.56 81 ILE A C 1
ATOM 641 O O . ILE A 1 81 ? 6.851 2.216 0.365 1.00 94.56 81 ILE A O 1
ATOM 645 N N . GLU A 1 82 ? 6.464 3.926 1.761 1.00 94.19 82 GLU A N 1
ATOM 646 C CA . GLU A 1 82 ? 7.650 4.705 1.393 1.00 94.19 82 GLU A CA 1
ATOM 647 C C . GLU A 1 82 ? 8.957 3.944 1.640 1.00 94.19 82 GLU A C 1
ATOM 649 O O . GLU A 1 82 ? 9.881 4.015 0.831 1.00 94.19 82 GLU A O 1
ATOM 654 N N . GLN A 1 83 ? 9.040 3.160 2.720 1.00 92.69 83 GLN A N 1
ATOM 655 C CA . GLN A 1 83 ? 10.187 2.278 2.957 1.00 92.69 83 GLN A CA 1
ATOM 656 C C . GLN A 1 83 ? 10.354 1.237 1.842 1.00 92.69 83 GLN A C 1
ATOM 658 O O . GLN A 1 83 ? 11.480 1.009 1.395 1.00 92.69 83 GLN A O 1
ATOM 663 N N . VAL A 1 84 ? 9.257 0.623 1.382 1.00 93.19 84 VAL A N 1
ATOM 664 C CA . VAL A 1 84 ? 9.294 -0.352 0.280 1.00 93.19 84 VAL A CA 1
ATOM 665 C C . VAL A 1 84 ? 9.694 0.336 -1.022 1.00 93.19 84 VAL A C 1
ATOM 667 O O . VAL A 1 84 ? 10.654 -0.095 -1.656 1.00 93.19 84 VAL A O 1
ATOM 670 N N . ARG A 1 85 ? 9.041 1.452 -1.370 1.00 94.06 85 ARG A N 1
ATOM 671 C CA . ARG A 1 85 ? 9.353 2.251 -2.564 1.00 94.06 85 ARG A CA 1
ATOM 672 C C . ARG A 1 85 ? 10.821 2.671 -2.601 1.00 94.06 85 ARG A C 1
ATOM 674 O O . ARG A 1 85 ? 11.485 2.518 -3.622 1.00 94.06 85 ARG A O 1
ATOM 681 N N . ARG A 1 86 ? 11.353 3.173 -1.482 1.00 93.69 86 ARG A N 1
ATOM 682 C CA . ARG A 1 86 ? 12.759 3.585 -1.376 1.00 93.69 86 ARG A CA 1
ATOM 683 C C . ARG A 1 86 ? 13.706 2.410 -1.588 1.00 93.69 86 ARG A C 1
ATOM 685 O O . ARG A 1 86 ? 14.716 2.576 -2.264 1.00 93.69 86 ARG A O 1
ATOM 692 N N . MET A 1 87 ? 13.397 1.245 -1.021 1.00 94.06 87 MET A N 1
ATOM 693 C CA . MET A 1 87 ? 14.216 0.053 -1.225 1.00 94.06 87 MET A CA 1
ATOM 694 C C . MET A 1 87 ? 14.193 -0.389 -2.692 1.00 94.06 87 MET A C 1
ATOM 696 O O . MET A 1 87 ? 15.252 -0.620 -3.265 1.00 94.06 87 MET A O 1
ATOM 700 N N . GLU A 1 88 ? 13.016 -0.420 -3.324 1.00 93.19 88 GLU A N 1
ATOM 701 C CA . GLU A 1 88 ? 12.895 -0.740 -4.750 1.00 93.19 88 GLU A CA 1
ATOM 702 C C . GLU A 1 88 ? 13.671 0.236 -5.631 1.00 93.19 88 GLU A C 1
ATOM 704 O O . GLU A 1 88 ? 14.379 -0.195 -6.534 1.00 93.19 88 GLU A O 1
ATOM 709 N N . TYR A 1 89 ? 13.587 1.537 -5.352 1.00 93.12 89 TYR A N 1
ATOM 710 C CA . TYR A 1 89 ? 14.331 2.553 -6.089 1.00 93.12 89 TYR A CA 1
ATOM 711 C C . TYR A 1 89 ? 15.849 2.345 -5.981 1.00 93.12 89 TYR A C 1
ATOM 713 O O . TYR A 1 89 ? 16.555 2.386 -6.988 1.00 93.12 89 TYR A O 1
ATOM 721 N N . LEU A 1 90 ? 16.359 2.055 -4.778 1.00 94.38 90 LEU A N 1
ATOM 722 C CA . LEU A 1 90 ? 17.777 1.736 -4.579 1.00 94.38 90 LEU A CA 1
ATOM 723 C C . LEU A 1 90 ? 18.184 0.473 -5.352 1.00 94.38 90 LEU A C 1
ATOM 725 O O . LEU A 1 90 ? 19.224 0.467 -6.007 1.00 94.38 90 LEU A O 1
ATOM 729 N N . THR A 1 91 ? 17.358 -0.575 -5.330 1.00 94.12 91 THR A N 1
ATOM 730 C CA . THR A 1 91 ? 17.578 -1.786 -6.134 1.00 94.12 91 THR A CA 1
ATOM 731 C C . THR A 1 91 ? 17.558 -1.480 -7.634 1.00 94.12 91 THR A C 1
ATOM 733 O O . THR A 1 91 ? 18.406 -1.968 -8.376 1.00 94.12 91 THR A O 1
ATOM 736 N N . ALA A 1 92 ? 16.646 -0.627 -8.093 1.00 93.38 92 ALA A N 1
ATOM 737 C CA . ALA A 1 92 ? 16.533 -0.243 -9.493 1.00 93.38 92 ALA A CA 1
ATOM 738 C C . ALA A 1 92 ? 17.749 0.559 -9.979 1.00 93.38 92 ALA A C 1
ATOM 740 O O . ALA A 1 92 ? 18.207 0.334 -11.099 1.00 93.38 92 ALA A O 1
ATOM 741 N N . ILE A 1 93 ? 18.324 1.425 -9.134 1.00 94.12 93 ILE A N 1
ATOM 742 C CA . ILE A 1 93 ? 19.601 2.102 -9.418 1.00 94.12 93 ILE A CA 1
ATOM 743 C C . ILE A 1 93 ? 20.711 1.074 -9.650 1.00 94.12 93 ILE A C 1
ATOM 745 O O . ILE A 1 93 ? 21.423 1.165 -10.647 1.00 94.12 93 ILE A O 1
ATOM 749 N N . LEU A 1 94 ? 20.833 0.069 -8.774 1.00 95.19 94 LEU A N 1
ATOM 750 C CA . LEU A 1 94 ? 21.854 -0.979 -8.911 1.00 95.19 94 LEU A CA 1
ATOM 751 C C . LEU A 1 94 ? 21.719 -1.766 -10.225 1.00 95.19 94 LEU A C 1
ATOM 753 O O . LEU A 1 94 ? 22.714 -2.256 -10.755 1.00 95.19 94 LEU A O 1
ATOM 757 N N . HIS A 1 95 ? 20.502 -1.862 -10.763 1.00 93.75 95 HIS A N 1
ATOM 758 C CA . HIS A 1 95 ? 20.195 -2.568 -12.006 1.00 93.75 95 HIS A CA 1
ATOM 759 C C . HIS A 1 95 ? 19.976 -1.648 -13.220 1.00 93.75 95 HIS A C 1
ATOM 761 O O . HIS A 1 95 ? 19.500 -2.127 -14.246 1.00 93.75 95 HIS A O 1
ATOM 767 N N . ASN A 1 96 ? 20.297 -0.350 -13.134 1.00 91.50 96 ASN A N 1
ATOM 768 C CA . ASN A 1 96 ? 20.071 0.642 -14.200 1.00 91.50 96 ASN A CA 1
ATOM 769 C C . ASN A 1 96 ? 18.624 0.659 -14.752 1.00 91.50 96 ASN A C 1
ATOM 771 O O . ASN A 1 96 ? 18.401 0.839 -15.946 1.00 91.50 96 ASN A O 1
ATOM 775 N N . SER A 1 97 ? 17.633 0.461 -13.880 1.00 91.25 97 SER A N 1
ATOM 776 C CA . SER A 1 97 ? 16.197 0.393 -14.211 1.00 91.25 97 SER A CA 1
ATOM 777 C C . SER A 1 97 ? 15.346 1.381 -13.397 1.00 91.25 97 SER A C 1
ATOM 779 O O . SER A 1 97 ? 14.138 1.195 -13.231 1.00 91.25 97 SER A O 1
ATOM 781 N N . SER A 1 98 ? 15.967 2.448 -12.879 1.00 85.75 98 SER A N 1
ATOM 782 C CA . SER A 1 98 ? 15.312 3.444 -12.019 1.00 85.75 98 SER A CA 1
ATOM 783 C C . SER A 1 98 ? 14.128 4.136 -12.694 1.00 85.75 98 SER A C 1
ATOM 785 O O . SER A 1 98 ? 13.094 4.282 -12.055 1.00 85.75 98 SER A O 1
ATOM 787 N N . LEU A 1 99 ? 14.235 4.472 -13.985 1.00 87.25 99 LEU A N 1
ATOM 788 C CA . LEU A 1 99 ? 13.161 5.135 -14.740 1.00 87.25 99 LEU A CA 1
ATOM 789 C C . LEU A 1 99 ? 11.866 4.310 -14.758 1.00 87.25 99 LEU A C 1
ATOM 791 O O . LEU A 1 99 ? 10.809 4.820 -14.410 1.00 87.25 99 LEU A O 1
ATOM 795 N N . ALA A 1 100 ? 11.956 3.012 -15.063 1.00 87.00 100 ALA A N 1
ATOM 796 C CA . ALA A 1 100 ? 10.791 2.123 -15.057 1.00 87.00 100 ALA A CA 1
ATOM 797 C C . ALA A 1 100 ? 10.161 2.003 -13.657 1.00 87.00 100 ALA A C 1
ATOM 799 O O . ALA A 1 100 ? 8.947 1.885 -13.513 1.00 87.00 100 ALA A O 1
ATOM 800 N N . THR A 1 101 ? 10.983 2.066 -12.604 1.00 87.31 101 THR A N 1
ATOM 801 C CA . THR A 1 101 ? 10.481 2.064 -11.224 1.00 87.31 101 THR A CA 1
ATOM 802 C C . THR A 1 101 ? 9.792 3.386 -10.883 1.00 87.31 101 THR A C 1
ATOM 804 O O . THR A 1 101 ? 8.750 3.381 -10.240 1.00 87.31 101 THR A O 1
ATOM 807 N N 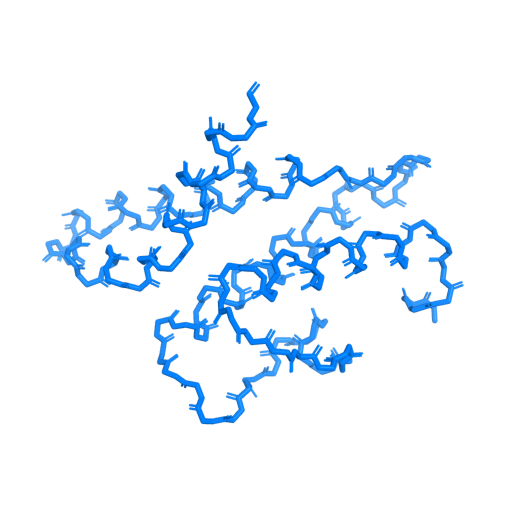. GLU A 1 102 ? 10.315 4.528 -11.322 1.00 88.69 102 GLU A N 1
ATOM 808 C CA . GLU A 1 102 ? 9.641 5.818 -11.129 1.00 88.69 102 GLU A CA 1
ATOM 809 C C . GLU A 1 102 ? 8.287 5.879 -11.844 1.00 88.69 102 GLU A C 1
ATOM 811 O O . GLU A 1 102 ? 7.326 6.390 -11.266 1.00 88.69 102 GLU A O 1
ATOM 816 N N . GLU A 1 103 ? 8.188 5.300 -13.043 1.00 90.56 103 GLU A N 1
ATOM 817 C CA . GLU A 1 103 ? 6.930 5.169 -13.787 1.00 90.56 103 GLU A CA 1
ATOM 818 C C . GLU A 1 103 ? 5.901 4.317 -13.031 1.00 90.56 103 GLU A C 1
ATOM 820 O O . GLU A 1 103 ? 4.755 4.744 -12.874 1.00 90.56 103 GLU A O 1
ATOM 825 N N . ASP A 1 104 ? 6.306 3.156 -12.496 1.00 90.50 104 ASP A N 1
ATOM 826 C CA . ASP A 1 104 ? 5.434 2.301 -11.674 1.00 90.50 104 ASP A CA 1
ATOM 827 C C . ASP A 1 104 ? 4.837 3.075 -10.484 1.00 90.50 104 ASP A C 1
ATOM 829 O O . ASP A 1 104 ? 3.658 2.925 -10.160 1.00 90.50 104 ASP A O 1
ATOM 833 N N . TRP A 1 105 ? 5.654 3.909 -9.832 1.00 92.06 105 TRP A N 1
ATOM 834 C CA . TRP A 1 105 ? 5.300 4.638 -8.612 1.00 92.06 105 TRP A CA 1
ATOM 835 C C . TRP A 1 105 ? 4.736 6.043 -8.860 1.00 92.06 105 TRP A C 1
ATOM 837 O O . TRP A 1 105 ? 4.425 6.746 -7.897 1.00 92.06 105 TRP A O 1
ATOM 847 N N . PHE A 1 106 ? 4.567 6.463 -10.117 1.00 91.19 106 PHE A N 1
ATOM 848 C CA . PHE A 1 106 ? 4.176 7.830 -10.475 1.00 91.19 106 PHE A CA 1
ATOM 849 C C . PHE A 1 106 ? 2.900 8.297 -9.758 1.00 91.19 106 PHE A C 1
ATOM 851 O O . PHE A 1 106 ? 2.893 9.346 -9.113 1.00 91.19 106 PHE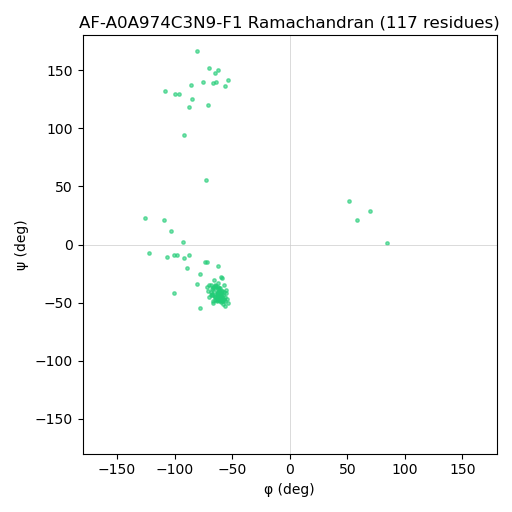 A O 1
ATOM 858 N N . MET A 1 107 ? 1.841 7.483 -9.804 1.00 89.62 107 MET A N 1
ATOM 859 C CA . MET A 1 107 ? 0.546 7.806 -9.188 1.00 89.62 107 MET A CA 1
ATOM 860 C C . MET A 1 107 ? 0.654 7.964 -7.665 1.00 89.62 107 MET A C 1
ATOM 862 O O . MET A 1 107 ? 0.119 8.907 -7.083 1.00 89.62 107 MET A O 1
ATOM 866 N N . TRP A 1 108 ? 1.417 7.078 -7.023 1.00 91.31 108 TRP A N 1
ATOM 867 C CA . TRP A 1 108 ? 1.675 7.141 -5.588 1.00 91.31 108 TRP A CA 1
ATOM 868 C C . TRP A 1 108 ? 2.471 8.395 -5.204 1.00 91.31 108 TRP A C 1
ATOM 870 O O . TRP A 1 108 ? 2.116 9.087 -4.252 1.00 91.31 108 TRP A O 1
ATOM 880 N N . ASN A 1 109 ? 3.510 8.727 -5.975 1.00 91.50 109 ASN A N 1
ATOM 881 C CA . ASN A 1 109 ? 4.314 9.927 -5.750 1.00 91.50 109 ASN A CA 1
ATOM 882 C C . ASN A 1 109 ? 3.467 11.205 -5.891 1.00 91.50 109 ASN A C 1
ATOM 884 O O . ASN A 1 109 ? 3.601 12.109 -5.065 1.00 91.50 109 ASN A O 1
ATOM 888 N N . SER A 1 110 ? 2.573 11.264 -6.890 1.00 90.44 110 SER A N 1
ATOM 889 C CA . SER A 1 110 ? 1.634 12.384 -7.061 1.00 90.44 110 SER A CA 1
ATOM 890 C C . SER A 1 110 ? 0.760 12.552 -5.820 1.00 90.44 110 SER A C 1
ATOM 892 O O . SER A 1 110 ? 0.749 13.627 -5.220 1.00 90.44 110 SER A O 1
ATOM 894 N N . TYR A 1 111 ? 0.134 11.465 -5.359 1.00 90.50 111 TYR A N 1
ATOM 895 C CA . TYR A 1 111 ? -0.688 11.460 -4.150 1.00 90.50 111 TYR A CA 1
ATOM 896 C C . TYR A 1 111 ? 0.077 11.935 -2.907 1.00 90.50 111 TYR A C 1
ATOM 898 O O . TYR A 1 111 ? -0.412 12.785 -2.164 1.00 90.50 111 TYR A O 1
ATOM 906 N N . CYS A 1 112 ? 1.297 11.439 -2.680 1.00 88.81 112 CYS A N 1
ATOM 907 C CA . CYS A 1 112 ? 2.106 11.874 -1.541 1.00 88.81 112 CYS A CA 1
ATOM 908 C C . CYS A 1 112 ? 2.486 13.360 -1.620 1.00 88.81 112 CYS A C 1
ATOM 910 O O . CYS A 1 112 ? 2.520 14.029 -0.588 1.00 88.81 112 CYS A O 1
ATOM 912 N N . SER A 1 113 ? 2.743 13.886 -2.822 1.00 88.44 113 SER A N 1
ATOM 913 C CA . SER A 1 113 ? 3.056 15.306 -3.018 1.00 88.44 113 SER A CA 1
ATOM 914 C C . SER A 1 113 ? 1.859 16.221 -2.741 1.00 88.44 113 SER A C 1
ATOM 916 O O . SER A 1 113 ? 2.030 17.314 -2.203 1.00 88.44 113 SER A O 1
ATOM 918 N N . GLU A 1 114 ? 0.645 15.769 -3.064 1.00 88.25 114 GLU A N 1
ATOM 919 C CA . GLU A 1 114 ? -0.602 16.478 -2.768 1.00 88.25 114 GLU A CA 1
ATOM 920 C C . GLU A 1 114 ? -0.898 16.461 -1.269 1.00 88.25 114 GLU A C 1
ATOM 922 O O . GLU A 1 114 ? -1.163 17.508 -0.683 1.00 88.25 114 GLU A O 1
ATOM 927 N N . LEU A 1 115 ? -0.739 15.301 -0.626 1.00 84.56 115 LEU A N 1
ATOM 928 C CA . LEU A 1 115 ? -0.933 15.143 0.815 1.00 84.56 115 LEU A CA 1
ATOM 929 C C . LEU A 1 115 ? -0.029 16.084 1.632 1.00 84.56 115 LEU A C 1
ATOM 931 O O . LEU A 1 115 ? -0.434 16.575 2.678 1.00 84.56 115 LEU A O 1
ATOM 935 N N . GLN A 1 116 ? 1.189 16.355 1.155 1.00 76.62 116 GLN A N 1
ATOM 936 C CA . GLN A 1 116 ? 2.128 17.284 1.797 1.00 76.62 116 GLN A CA 1
ATOM 937 C C . GLN A 1 116 ? 1.761 18.767 1.629 1.00 76.62 116 GLN A C 1
ATOM 939 O O . GLN A 1 116 ? 2.323 19.594 2.337 1.00 76.62 116 GLN A O 1
ATOM 944 N N . ARG A 1 117 ? 0.860 19.123 0.704 1.00 73.56 117 ARG A N 1
ATOM 945 C CA . ARG A 1 117 ? 0.375 20.506 0.520 1.00 73.56 117 ARG A CA 1
ATOM 946 C C . ARG A 1 117 ? -0.855 20.828 1.369 1.00 73.56 117 ARG A C 1
ATOM 948 O O . ARG A 1 117 ? -1.161 22.000 1.555 1.00 73.56 117 ARG A O 1
ATOM 955 N N . GLU A 1 118 ? -1.574 19.804 1.825 1.00 64.31 118 GLU A N 1
ATOM 956 C CA . GLU A 1 118 ? -2.783 19.935 2.652 1.00 64.31 118 GLU A CA 1
ATOM 957 C C . GLU A 1 118 ? -2.485 20.012 4.164 1.00 64.31 118 GLU A C 1
ATOM 959 O O . GLU A 1 118 ? -3.397 20.278 4.949 1.00 64.31 118 GLU A O 1
ATOM 964 N N . VAL A 1 119 ? -1.230 19.778 4.569 1.00 54.94 119 VAL A N 1
ATOM 965 C CA . VAL A 1 119 ? -0.731 19.812 5.960 1.00 54.94 119 VAL A CA 1
ATOM 966 C C . VAL A 1 119 ? 0.066 21.087 6.201 1.00 54.94 119 VAL A C 1
ATOM 968 O O . VAL A 1 119 ? -0.130 21.691 7.279 1.00 54.94 119 VAL A O 1
#

Nearest PDB structures (foldseek):
  8uw3-assembly1_A  TM=8.638E-01  e=5.256E-02  Homo sapiens
  8xje-assembly1_A  TM=5.986E-01  e=4.547E+00  Campylobacter jejuni

Secondary structure (DSSP, 8-state):
-TTT-HHHHHHHHHHHHHHHHHH-------HHHHTT-PPPTT--HHHHHHHHHHHHHHHHHHHHTTT-SSPPPHHHHHHHHHHHHHHHHHHHHHTT-HHHHHHHTHHHHHHHHHHTT--